Protein AF-A0A239LIW5-F1 (afdb_monomer_lite)

Structure (mmCIF, N/CA/C/O backbone):
data_AF-A0A239LIW5-F1
#
_entry.id   AF-A0A239LIW5-F1
#
loop_
_atom_site.group_PDB
_atom_site.id
_atom_site.type_symbol
_atom_site.label_atom_id
_atom_site.label_alt_id
_atom_site.label_comp_id
_atom_site.label_asym_id
_atom_site.label_entity_id
_atom_site.label_seq_id
_atom_site.pdbx_PDB_ins_code
_atom_site.Cartn_x
_atom_site.Cartn_y
_atom_site.Cartn_z
_atom_site.occupancy
_atom_site.B_iso_or_equiv
_atom_site.auth_seq_id
_atom_site.auth_comp_id
_atom_site.auth_asym_id
_atom_site.auth_atom_id
_atom_site.pdbx_PDB_model_num
ATOM 1 N N . MET A 1 1 ? 5.657 13.346 20.488 1.00 40.12 1 MET A N 1
ATOM 2 C CA . MET A 1 1 ? 5.012 12.055 20.146 1.00 40.12 1 MET A CA 1
ATOM 3 C C . MET A 1 1 ? 5.211 11.802 18.657 1.00 40.12 1 MET A C 1
ATOM 5 O O . MET A 1 1 ? 4.967 12.721 17.890 1.00 40.12 1 MET A O 1
ATOM 9 N N . LYS A 1 2 ? 5.702 10.628 18.234 1.00 43.22 2 LYS A N 1
ATOM 10 C CA . LYS A 1 2 ? 5.782 10.282 16.801 1.00 43.22 2 LYS A CA 1
ATOM 11 C C . LYS A 1 2 ? 4.407 9.784 16.344 1.00 43.22 2 LYS A C 1
ATOM 13 O O . LYS A 1 2 ? 3.912 8.817 16.917 1.00 43.22 2 LYS A O 1
ATOM 18 N N . GLN A 1 3 ? 3.794 10.435 15.356 1.00 46.81 3 GLN A N 1
ATOM 19 C CA . GLN A 1 3 ? 2.580 9.921 14.715 1.00 46.81 3 GLN A CA 1
ATOM 20 C C . GLN A 1 3 ? 2.924 8.664 13.909 1.00 46.81 3 GLN A C 1
ATOM 22 O O . GLN A 1 3 ? 3.917 8.628 13.182 1.00 46.81 3 GLN A O 1
ATOM 27 N N . LYS A 1 4 ? 2.127 7.607 14.085 1.00 58.25 4 LYS A N 1
ATOM 28 C CA . LYS A 1 4 ? 2.255 6.362 13.326 1.00 58.25 4 LYS A CA 1
ATOM 29 C C . LYS A 1 4 ? 1.307 6.433 12.133 1.00 58.25 4 LYS A C 1
ATOM 31 O O . LYS A 1 4 ? 0.096 6.427 12.327 1.00 58.25 4 LYS A O 1
ATOM 36 N N . HIS A 1 5 ? 1.862 6.461 10.928 1.00 66.12 5 HIS A N 1
ATOM 37 C CA . HIS A 1 5 ? 1.093 6.349 9.690 1.00 66.12 5 HIS A CA 1
ATOM 38 C C . HIS A 1 5 ? 0.962 4.873 9.305 1.00 66.12 5 HIS A C 1
ATOM 40 O O . HIS A 1 5 ? 1.921 4.106 9.414 1.00 66.12 5 HIS A O 1
ATOM 46 N N . ARG A 1 6 ? -0.253 4.458 8.941 1.00 75.56 6 ARG A N 1
ATOM 47 C CA . ARG A 1 6 ? -0.531 3.128 8.391 1.00 75.56 6 ARG A CA 1
ATOM 48 C C . ARG A 1 6 ? -0.415 3.247 6.880 1.00 75.56 6 ARG A C 1
ATOM 50 O O . ARG A 1 6 ? -1.118 4.062 6.297 1.00 75.56 6 ARG A O 1
ATOM 57 N N . ASN A 1 7 ? 0.455 2.441 6.287 1.00 79.31 7 ASN A N 1
ATOM 58 C CA . ASN A 1 7 ? 0.703 2.448 4.852 1.00 79.31 7 ASN A CA 1
ATOM 59 C C . ASN A 1 7 ? 0.285 1.097 4.271 1.00 79.31 7 ASN A C 1
ATOM 61 O O . ASN A 1 7 ? 0.353 0.081 4.961 1.00 79.31 7 ASN A O 1
ATOM 65 N N . LEU A 1 8 ? -0.143 1.111 3.013 1.00 83.38 8 LEU A N 1
ATOM 66 C CA . LEU A 1 8 ? -0.422 -0.069 2.205 1.00 83.38 8 LEU A CA 1
ATOM 67 C C . LEU A 1 8 ? 0.371 0.075 0.909 1.00 83.38 8 LEU A C 1
ATOM 69 O O . LEU A 1 8 ? 0.325 1.128 0.273 1.00 83.38 8 LEU A O 1
ATOM 73 N N . HIS A 1 9 ? 1.075 -0.979 0.516 1.00 85.06 9 HIS A N 1
ATOM 74 C CA . HIS A 1 9 ? 1.795 -1.039 -0.747 1.00 85.06 9 HIS A CA 1
ATOM 75 C C . HIS A 1 9 ? 1.133 -2.068 -1.660 1.00 85.06 9 HIS A C 1
ATOM 77 O O . HIS A 1 9 ? 0.932 -3.216 -1.270 1.00 85.06 9 HIS A O 1
ATOM 83 N N . ILE A 1 10 ? 0.796 -1.648 -2.877 1.00 86.44 10 ILE A N 1
ATOM 84 C CA . ILE A 1 10 ? 0.210 -2.507 -3.906 1.00 86.44 10 ILE A CA 1
ATOM 85 C C . ILE A 1 10 ? 1.205 -2.571 -5.059 1.00 86.44 10 ILE A C 1
ATOM 87 O O . ILE A 1 10 ? 1.600 -1.538 -5.598 1.00 86.44 10 ILE A O 1
ATOM 91 N N . ILE A 1 11 ? 1.606 -3.786 -5.425 1.00 87.62 11 ILE A N 1
ATOM 92 C CA . ILE A 1 11 ? 2.356 -4.061 -6.648 1.00 87.62 11 ILE A CA 1
ATOM 93 C C . ILE A 1 11 ? 1.375 -4.730 -7.599 1.00 87.62 11 ILE A C 1
ATOM 95 O O . ILE A 1 11 ? 0.834 -5.791 -7.289 1.00 87.62 11 ILE A O 1
ATOM 99 N N . ALA A 1 12 ? 1.133 -4.088 -8.733 1.00 87.31 12 ALA A N 1
ATOM 100 C CA . ALA A 1 12 ? 0.228 -4.567 -9.764 1.00 87.31 12 ALA A CA 1
ATOM 101 C C . ALA A 1 12 ? 0.927 -4.520 -11.123 1.00 87.31 12 ALA A C 1
ATOM 103 O O . ALA A 1 12 ? 1.867 -3.746 -11.319 1.00 87.31 12 ALA A O 1
ATOM 104 N N . THR A 1 13 ? 0.473 -5.356 -12.054 1.00 87.69 13 THR A N 1
ATOM 105 C CA . THR A 1 13 ? 0.886 -5.265 -13.456 1.00 87.69 13 THR A CA 1
ATOM 106 C C . THR A 1 13 ? 0.387 -3.950 -14.046 1.00 87.69 13 THR A C 1
ATOM 108 O O . THR A 1 13 ? -0.704 -3.489 -13.713 1.00 87.69 13 THR A O 1
ATOM 111 N N . ASP A 1 14 ? 1.158 -3.350 -14.950 1.00 87.12 14 ASP A N 1
ATOM 112 C CA . ASP A 1 14 ? 0.813 -2.094 -15.630 1.00 87.12 14 ASP A CA 1
ATOM 113 C C . ASP A 1 14 ? -0.218 -2.288 -16.755 1.00 87.12 14 ASP A C 1
ATOM 115 O O . ASP A 1 14 ? -0.340 -1.452 -17.644 1.00 87.12 14 ASP A O 1
ATOM 119 N N . GLY A 1 15 ? -0.957 -3.395 -16.731 1.00 89.12 15 GLY A N 1
ATOM 120 C CA . GLY A 1 15 ? -1.788 -3.852 -17.828 1.00 89.12 15 GLY A CA 1
ATOM 121 C C . GLY A 1 15 ? -2.437 -5.206 -17.561 1.00 89.12 15 GLY A C 1
ATOM 122 O O . GLY A 1 15 ? -2.311 -5.781 -16.472 1.00 89.12 15 GLY A O 1
ATOM 123 N N . CYS A 1 16 ? -3.133 -5.717 -18.570 1.00 90.06 16 CYS A N 1
ATOM 124 C CA . CYS A 1 16 ? -3.810 -7.009 -18.535 1.00 90.06 16 CYS A CA 1
ATOM 125 C C . CYS A 1 16 ? -3.677 -7.753 -19.871 1.00 90.06 16 CYS A C 1
ATOM 127 O O . CYS A 1 16 ? -3.292 -7.181 -20.889 1.00 90.06 16 CYS A O 1
ATOM 129 N N . PHE A 1 17 ? -3.983 -9.050 -19.856 1.00 91.81 17 PHE A N 1
ATOM 130 C CA . PHE A 1 17 ? -4.002 -9.874 -21.060 1.00 91.81 17 PHE A CA 1
ATOM 131 C C . PHE A 1 17 ? -5.409 -9.937 -21.650 1.00 91.81 17 PHE A C 1
ATOM 133 O O . PHE A 1 17 ? -6.388 -10.148 -20.933 1.00 91.81 17 PHE A O 1
ATOM 140 N N . TYR A 1 18 ? -5.498 -9.820 -22.969 1.00 90.19 18 TYR A N 1
ATOM 141 C CA . TYR A 1 18 ? -6.690 -10.176 -23.724 1.00 90.19 18 TYR A CA 1
ATOM 142 C C . TYR A 1 18 ? -6.880 -11.695 -23.797 1.00 90.19 18 TYR A C 1
ATOM 144 O O . TYR A 1 18 ? -5.955 -12.479 -23.581 1.00 90.19 18 TYR A O 1
ATOM 152 N N . ASN A 1 19 ? -8.078 -12.128 -24.203 1.00 92.69 19 ASN A N 1
ATOM 153 C CA . ASN A 1 19 ? -8.387 -13.550 -24.414 1.00 92.69 19 ASN A CA 1
ATOM 154 C C . ASN A 1 19 ? -7.482 -14.215 -25.471 1.00 92.69 19 ASN A C 1
ATOM 156 O O . ASN A 1 19 ? -7.303 -15.428 -25.450 1.00 92.69 19 ASN A O 1
ATOM 160 N N . ASN A 1 20 ? -6.898 -13.433 -26.385 1.00 94.50 20 ASN A N 1
ATOM 161 C CA . ASN A 1 20 ? -5.924 -13.892 -27.380 1.00 94.50 20 ASN A CA 1
ATOM 162 C C . ASN A 1 20 ? -4.474 -13.939 -26.840 1.00 94.50 20 ASN A C 1
ATOM 164 O O . ASN A 1 20 ? -3.555 -14.147 -27.624 1.00 94.50 20 ASN A O 1
ATOM 168 N N . SER A 1 21 ? -4.262 -13.760 -25.527 1.00 91.38 21 SER A N 1
ATOM 169 C CA . SER A 1 21 ? -2.950 -13.716 -24.852 1.00 91.38 21 SER A CA 1
ATOM 170 C C . SER A 1 21 ? -2.052 -12.525 -25.211 1.00 91.38 21 SER A C 1
ATOM 172 O O . SER A 1 21 ? -0.879 -12.502 -24.840 1.00 91.38 21 SER A O 1
ATOM 174 N N . GLU A 1 22 ? -2.588 -11.508 -25.881 1.00 93.31 22 GLU A N 1
ATOM 175 C CA . GLU A 1 22 ? -1.885 -10.248 -26.104 1.00 93.31 22 GLU A CA 1
ATOM 176 C C . GLU A 1 22 ? -1.926 -9.376 -24.842 1.00 93.31 22 GLU A C 1
ATOM 178 O O . GLU A 1 22 ? -2.977 -9.233 -24.214 1.00 93.31 22 GLU A O 1
ATOM 183 N N . PHE A 1 23 ? -0.783 -8.801 -24.458 1.00 89.19 23 PHE A N 1
ATOM 184 C CA . PHE A 1 23 ? -0.690 -7.910 -23.302 1.00 89.19 23 PHE A CA 1
ATOM 185 C C . PHE A 1 23 ? -0.988 -6.464 -23.703 1.00 89.19 23 PHE A C 1
ATOM 187 O O . PHE A 1 23 ? -0.338 -5.915 -24.593 1.00 89.19 23 PHE A O 1
ATOM 194 N N . MET A 1 24 ? -1.929 -5.832 -23.005 1.00 90.81 24 MET A N 1
ATOM 195 C CA . MET A 1 24 ? -2.261 -4.421 -23.154 1.00 90.81 24 MET A CA 1
ATOM 196 C C . MET A 1 24 ? -1.796 -3.639 -21.933 1.00 90.81 24 MET A C 1
ATOM 198 O O . MET A 1 24 ? -2.213 -3.926 -20.811 1.00 90.81 24 MET A O 1
ATOM 202 N N . VAL A 1 25 ? -1.000 -2.599 -22.178 1.00 88.56 25 VAL A N 1
ATOM 203 C CA . VAL A 1 25 ? -0.628 -1.611 -21.161 1.00 88.56 25 VAL A CA 1
ATOM 204 C C . VAL A 1 25 ? -1.852 -0.754 -20.834 1.00 88.56 25 VAL A C 1
ATOM 206 O O . VAL A 1 25 ? -2.520 -0.233 -21.728 1.00 88.56 25 VAL A O 1
ATOM 209 N N . GLY A 1 26 ? -2.164 -0.643 -19.547 1.00 86.00 26 GLY A N 1
ATOM 210 C CA . GLY A 1 26 ? -3.244 0.176 -19.021 1.00 86.00 26 GLY A CA 1
ATOM 211 C C . GLY A 1 26 ? -2.905 1.667 -19.007 1.00 86.00 26 GLY A C 1
ATOM 212 O O . GLY A 1 26 ? -1.796 2.097 -19.320 1.00 86.00 26 GLY A O 1
ATOM 213 N N . ILE A 1 27 ? -3.889 2.473 -18.620 1.00 85.75 27 ILE A N 1
ATOM 214 C CA . ILE A 1 27 ? -3.693 3.910 -18.409 1.00 85.75 27 ILE A CA 1
ATOM 215 C C . ILE A 1 27 ? -2.899 4.108 -17.114 1.00 85.75 27 ILE A C 1
ATOM 217 O O . ILE A 1 27 ? -3.209 3.482 -16.098 1.00 85.75 27 ILE A O 1
ATOM 221 N N . GLU A 1 28 ? -1.897 4.991 -17.143 1.00 86.50 28 GLU A N 1
ATOM 222 C CA . GLU A 1 28 ? -1.135 5.344 -15.942 1.00 86.50 28 GLU A CA 1
ATOM 223 C C . GLU A 1 28 ? -2.080 5.959 -14.891 1.00 86.50 28 GLU A C 1
ATOM 225 O O . GLU A 1 28 ? -2.788 6.928 -15.188 1.00 86.50 28 GLU A O 1
ATOM 230 N N . PRO A 1 29 ? -2.143 5.397 -13.670 1.00 88.00 29 PRO A N 1
ATOM 231 C CA . PRO A 1 29 ? -3.070 5.873 -12.660 1.00 88.00 29 PRO A CA 1
ATOM 232 C C . PRO A 1 29 ? -2.643 7.239 -12.127 1.00 88.00 29 PRO A C 1
ATOM 234 O O . PRO A 1 29 ? -1.476 7.482 -11.820 1.00 88.00 29 PRO A O 1
ATOM 237 N N . ASN A 1 30 ? -3.621 8.115 -11.925 1.00 90.44 30 ASN A N 1
ATOM 238 C CA . ASN A 1 30 ? -3.419 9.387 -11.252 1.00 90.44 30 ASN A CA 1
ATOM 239 C C . ASN A 1 30 ? -3.862 9.273 -9.790 1.00 90.44 30 ASN A C 1
ATOM 241 O O . ASN A 1 30 ? -5.027 9.016 -9.489 1.00 90.44 30 ASN A O 1
ATOM 245 N N . ALA A 1 31 ? -2.929 9.512 -8.869 1.00 91.94 31 ALA A N 1
ATOM 246 C CA . ALA A 1 31 ? -3.168 9.408 -7.433 1.00 91.94 31 ALA A CA 1
ATOM 247 C C . ALA A 1 31 ? -4.354 10.257 -6.941 1.00 91.94 31 ALA A C 1
ATOM 249 O O . ALA A 1 31 ? -5.088 9.824 -6.053 1.00 91.94 31 ALA A O 1
ATOM 250 N N . LYS A 1 32 ? -4.573 11.437 -7.537 1.00 90.00 32 LYS A N 1
ATOM 251 C CA . LYS A 1 32 ? -5.678 12.331 -7.152 1.00 90.00 32 LYS A CA 1
ATOM 252 C C . LYS A 1 32 ? -7.047 11.716 -7.427 1.00 90.00 32 LYS A C 1
ATOM 254 O O . LYS A 1 32 ? -7.970 11.931 -6.647 1.00 90.00 32 LYS A O 1
ATOM 259 N N . ASP A 1 33 ? -7.152 10.924 -8.488 1.00 91.62 33 ASP A N 1
ATOM 260 C CA . ASP A 1 33 ? -8.405 10.285 -8.896 1.00 91.62 33 ASP A CA 1
ATOM 261 C C . ASP A 1 33 ? -8.714 9.053 -8.024 1.00 91.62 33 ASP A C 1
ATOM 263 O O . ASP A 1 33 ? -9.859 8.613 -7.923 1.00 91.62 33 ASP A O 1
ATOM 267 N N . LEU A 1 34 ? -7.695 8.511 -7.346 1.00 92.50 34 LEU A N 1
ATOM 268 C CA . LEU A 1 34 ? -7.802 7.327 -6.495 1.00 92.50 34 LEU A CA 1
ATOM 269 C C . LEU A 1 34 ? -7.996 7.652 -5.011 1.00 92.50 34 LEU A C 1
ATOM 271 O O . LEU A 1 34 ? -8.610 6.857 -4.304 1.00 92.50 34 LEU A O 1
ATOM 275 N N . GLU A 1 35 ? -7.488 8.787 -4.521 1.00 93.69 35 GLU A N 1
ATOM 276 C CA . GLU A 1 35 ? -7.460 9.092 -3.083 1.00 93.69 35 GLU A CA 1
ATOM 277 C C . GLU A 1 35 ? -8.856 9.113 -2.449 1.00 93.69 35 GLU A C 1
ATOM 279 O O . GLU A 1 35 ? -9.068 8.484 -1.410 1.00 93.69 35 GLU A O 1
ATOM 284 N N . ALA A 1 36 ? -9.823 9.775 -3.090 1.00 92.12 36 ALA A N 1
ATOM 285 C CA . ALA A 1 36 ? -11.190 9.862 -2.579 1.00 92.12 36 ALA A CA 1
ATOM 286 C C . ALA A 1 36 ? -11.875 8.486 -2.537 1.00 92.12 36 ALA A C 1
ATOM 288 O O . ALA A 1 36 ? -12.490 8.126 -1.531 1.00 92.12 36 ALA A O 1
ATOM 289 N N . SER A 1 37 ? -11.720 7.699 -3.605 1.00 93.00 37 SER A N 1
ATOM 290 C CA . SER A 1 37 ? -12.253 6.336 -3.698 1.00 93.00 37 SER A CA 1
ATOM 291 C C . SER A 1 37 ? -11.627 5.430 -2.640 1.00 93.00 37 SER A C 1
ATOM 293 O O . SER A 1 37 ? -12.338 4.733 -1.923 1.00 93.00 37 SER A O 1
ATOM 295 N N . PHE A 1 38 ? -10.304 5.498 -2.470 1.00 92.88 38 PHE A N 1
ATOM 296 C CA . PHE A 1 38 ? -9.591 4.742 -1.444 1.00 92.88 38 PHE A CA 1
ATOM 297 C C . PHE A 1 38 ? -10.062 5.105 -0.031 1.00 92.88 38 PHE A C 1
ATOM 299 O O . PHE A 1 38 ? -10.385 4.215 0.756 1.00 92.88 38 PHE A O 1
ATOM 306 N N . ALA A 1 39 ? -10.150 6.400 0.287 1.00 93.31 39 ALA A N 1
ATOM 307 C CA . ALA A 1 39 ? -10.635 6.867 1.582 1.00 93.31 39 ALA A CA 1
ATOM 308 C C . ALA A 1 39 ? -12.052 6.348 1.871 1.00 93.31 39 ALA A C 1
ATOM 310 O O . ALA A 1 39 ? -12.314 5.817 2.953 1.00 93.31 39 ALA A O 1
ATOM 311 N N . MET A 1 40 ? -12.952 6.450 0.890 1.00 93.62 40 MET A N 1
ATOM 312 C CA . MET A 1 40 ? -14.334 6.003 1.036 1.00 93.62 40 MET A CA 1
ATOM 313 C C . MET A 1 40 ? -14.435 4.485 1.217 1.00 93.62 40 MET A C 1
ATOM 315 O O . MET A 1 40 ? -15.173 4.035 2.091 1.00 93.62 40 MET A O 1
ATOM 319 N N . GLU A 1 41 ? -13.663 3.692 0.470 1.00 94.69 41 GLU A N 1
ATOM 320 C CA . GLU A 1 41 ? -13.631 2.232 0.627 1.00 94.69 41 GLU A CA 1
ATOM 321 C C . GLU A 1 41 ? -13.130 1.807 2.013 1.00 94.69 41 GLU A C 1
ATOM 323 O O . GLU A 1 41 ? -13.718 0.925 2.645 1.00 94.69 41 GLU A O 1
ATOM 328 N N . VAL A 1 42 ? -12.102 2.477 2.547 1.00 93.31 42 VAL A N 1
ATOM 329 C CA . VAL A 1 42 ? -11.620 2.213 3.911 1.00 93.31 42 VAL A CA 1
ATOM 330 C C . VAL A 1 42 ? -12.685 2.570 4.951 1.00 93.31 42 VAL A C 1
ATOM 332 O O . VAL A 1 42 ? -12.927 1.788 5.871 1.00 93.31 42 VAL A O 1
ATOM 335 N N . ILE A 1 43 ? -13.350 3.719 4.816 1.00 94.75 43 ILE A N 1
ATOM 336 C CA . ILE A 1 43 ? -14.406 4.148 5.745 1.00 94.75 43 ILE A CA 1
ATOM 337 C C . ILE A 1 43 ? -15.614 3.198 5.675 1.00 94.75 43 ILE A C 1
ATOM 339 O O . ILE A 1 43 ? -16.115 2.764 6.713 1.00 94.75 43 ILE A O 1
ATOM 343 N N . ASN A 1 44 ? -16.041 2.810 4.470 1.00 95.38 44 ASN A N 1
ATOM 344 C CA . ASN A 1 44 ? -17.116 1.841 4.249 1.00 95.38 44 ASN A CA 1
ATOM 345 C C . ASN A 1 44 ? -16.785 0.477 4.862 1.00 95.38 44 ASN A C 1
ATOM 347 O O . ASN A 1 44 ? -17.640 -0.148 5.487 1.00 95.38 44 ASN A O 1
ATOM 351 N N . MET A 1 45 ? -15.541 0.016 4.712 1.00 96.06 45 MET A N 1
ATOM 352 C CA . MET A 1 45 ? -15.071 -1.204 5.359 1.00 96.06 45 MET A CA 1
ATOM 353 C C . MET A 1 45 ? -15.156 -1.084 6.886 1.00 96.06 45 MET A C 1
ATOM 355 O O . MET A 1 45 ? -15.673 -1.992 7.527 1.00 96.06 45 MET A O 1
ATOM 359 N N . LEU A 1 46 ? -14.700 0.020 7.486 1.00 95.25 46 LEU A N 1
ATOM 360 C CA . LEU A 1 46 ? -14.767 0.205 8.942 1.00 95.25 46 LEU A CA 1
ATOM 361 C C . LEU A 1 46 ? -16.207 0.198 9.473 1.00 95.25 46 LEU A C 1
ATOM 363 O O . LEU A 1 46 ? -16.452 -0.344 10.551 1.00 95.25 46 LEU A O 1
ATOM 367 N N . GLU A 1 47 ? -17.148 0.787 8.734 1.00 96.31 47 GLU A N 1
ATOM 368 C CA . GLU A 1 47 ? -18.577 0.753 9.066 1.00 96.31 47 GLU A CA 1
ATOM 369 C C . GLU A 1 47 ? -19.132 -0.675 8.970 1.00 96.31 47 GLU A C 1
ATOM 371 O O . GLU A 1 47 ? -19.765 -1.153 9.911 1.00 96.31 47 GLU A O 1
ATOM 376 N N . ARG A 1 48 ? -18.827 -1.390 7.878 1.00 97.19 48 ARG A N 1
ATOM 377 C CA . ARG A 1 48 ? -19.235 -2.790 7.671 1.00 97.19 48 ARG A CA 1
ATOM 378 C C . ARG A 1 48 ? -18.709 -3.725 8.764 1.00 97.19 48 ARG A C 1
ATOM 380 O O . ARG A 1 48 ? -19.428 -4.618 9.194 1.00 97.19 48 ARG A O 1
ATOM 387 N N . GLU A 1 49 ? -17.490 -3.491 9.243 1.00 97.06 49 GLU A N 1
ATOM 388 C CA . GLU A 1 49 ? -16.860 -4.236 10.345 1.00 97.06 49 GLU A CA 1
ATOM 389 C C . GLU A 1 49 ? -17.323 -3.772 11.745 1.00 97.06 49 GLU A C 1
ATOM 391 O O . GLU A 1 49 ? -16.765 -4.188 12.767 1.00 97.06 49 GLU A O 1
ATOM 396 N N . GLY A 1 50 ? -18.301 -2.859 11.819 1.00 96.62 50 GLY A N 1
ATOM 397 C CA . GLY A 1 50 ? -18.859 -2.341 13.071 1.00 96.62 50 GLY A CA 1
ATOM 398 C C . GLY A 1 50 ? -17.868 -1.534 13.915 1.00 96.62 50 GLY A C 1
ATOM 399 O O . GLY A 1 50 ? -18.060 -1.388 15.121 1.00 96.62 50 GLY A O 1
ATOM 400 N N . LYS A 1 51 ? -16.777 -1.034 13.318 1.00 97.12 51 LYS A N 1
ATOM 401 C CA . LYS A 1 51 ? -15.763 -0.219 14.014 1.00 97.12 51 LYS A CA 1
ATOM 402 C C . LYS A 1 51 ? -16.173 1.244 14.136 1.00 97.12 51 LYS A C 1
ATOM 404 O O . LYS A 1 51 ? -15.701 1.929 15.040 1.00 97.12 51 LYS A O 1
ATOM 409 N N . ILE A 1 52 ? -17.040 1.707 13.239 1.00 96.62 52 ILE A N 1
ATOM 410 C CA . ILE A 1 52 ? -17.657 3.036 13.248 1.00 96.62 52 ILE A CA 1
ATOM 411 C C . ILE A 1 52 ? -19.147 2.915 12.900 1.00 96.62 52 ILE A C 1
ATOM 413 O O . ILE A 1 52 ? -19.589 1.879 12.413 1.00 96.62 52 ILE A O 1
ATOM 417 N N . ASN A 1 53 ? -19.917 3.978 13.132 1.00 95.88 53 ASN A N 1
ATOM 418 C CA . ASN A 1 53 ? -21.321 4.077 12.725 1.00 95.88 53 ASN A CA 1
ATOM 419 C C . ASN A 1 53 ? -21.511 5.155 11.642 1.00 95.88 53 ASN A C 1
ATOM 421 O O . ASN A 1 53 ? -20.601 5.946 11.375 1.00 95.88 53 ASN A O 1
ATOM 425 N N . GLY A 1 54 ? -22.715 5.232 11.069 1.00 95.00 54 GLY A N 1
ATOM 426 C CA . GLY A 1 54 ? -23.031 6.183 9.999 1.00 95.00 54 GLY A CA 1
ATOM 427 C C . GLY A 1 54 ? -22.820 7.656 10.371 1.00 95.00 54 GLY A C 1
ATOM 428 O O . GLY A 1 54 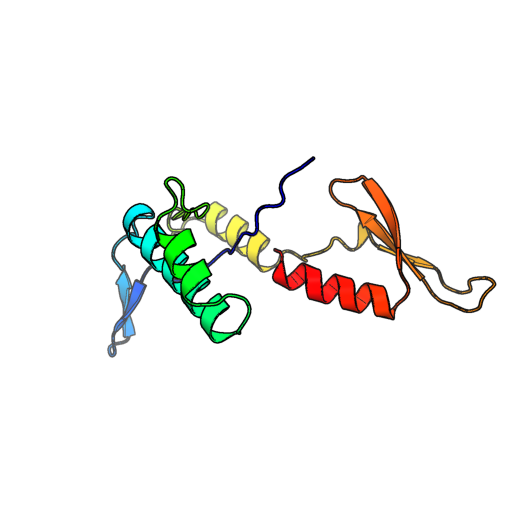? -22.414 8.453 9.527 1.00 95.00 54 GLY A O 1
ATOM 429 N N . ALA A 1 55 ? -23.011 8.034 11.640 1.00 95.19 55 ALA A N 1
ATOM 430 C CA . ALA A 1 55 ? -22.744 9.400 12.093 1.00 95.19 55 ALA A CA 1
ATOM 431 C C . ALA A 1 55 ? -21.240 9.728 12.061 1.00 95.19 55 ALA A C 1
ATOM 433 O O . ALA A 1 55 ? -20.850 10.800 11.599 1.00 95.19 55 ALA A O 1
ATOM 434 N N . ILE A 1 56 ? -20.391 8.790 12.497 1.00 94.56 56 ILE A N 1
ATOM 435 C CA . ILE A 1 56 ? -18.929 8.925 12.430 1.00 94.56 56 ILE A CA 1
ATOM 436 C C . ILE A 1 56 ? -18.470 8.982 10.970 1.00 94.56 56 ILE A C 1
ATOM 438 O O . ILE A 1 56 ? -17.694 9.867 10.620 1.00 94.56 56 ILE A O 1
ATOM 442 N N . LYS A 1 57 ? -18.990 8.106 10.105 1.00 94.56 57 LYS A N 1
ATOM 443 C CA . LYS A 1 57 ? -18.704 8.125 8.663 1.00 94.56 57 LYS A CA 1
ATOM 444 C C . LYS A 1 57 ? -19.033 9.474 8.023 1.00 94.56 57 LYS A C 1
ATOM 446 O O . LYS A 1 57 ? -18.180 10.047 7.350 1.00 94.56 57 LYS A O 1
ATOM 451 N N . ASN A 1 58 ? -20.233 10.003 8.269 1.00 92.94 58 ASN A N 1
ATOM 452 C CA . ASN A 1 58 ? -20.648 11.300 7.732 1.00 92.94 58 ASN A CA 1
ATOM 453 C C . ASN A 1 58 ? -19.752 12.440 8.228 1.00 92.94 58 ASN A C 1
ATOM 455 O O . ASN A 1 58 ? -19.441 13.349 7.467 1.00 92.94 58 ASN A O 1
ATOM 459 N N . ASN A 1 59 ? -19.305 12.392 9.484 1.00 93.06 59 ASN A N 1
ATOM 460 C CA . ASN A 1 59 ? -18.346 13.364 10.002 1.00 93.06 59 ASN A CA 1
ATOM 461 C C . ASN A 1 59 ? -16.995 13.263 9.268 1.00 93.06 59 ASN A C 1
ATOM 463 O O . ASN A 1 59 ? -16.501 14.261 8.752 1.00 93.06 59 ASN A O 1
ATOM 467 N N . MET A 1 60 ? -16.441 12.052 9.143 1.00 91.38 60 MET A N 1
ATOM 468 C CA . MET A 1 60 ? -15.161 11.810 8.462 1.00 91.38 60 MET A CA 1
ATOM 469 C C . MET A 1 60 ? -15.172 12.247 6.992 1.00 91.38 60 MET A C 1
ATOM 471 O O . MET A 1 60 ? -14.189 12.803 6.510 1.00 91.38 60 MET A O 1
ATOM 475 N N . ALA A 1 61 ? -16.290 12.045 6.289 1.00 87.38 61 ALA A N 1
ATOM 476 C CA . ALA A 1 61 ? -16.451 12.458 4.895 1.00 87.38 61 ALA A CA 1
ATOM 477 C C . ALA A 1 61 ? -16.408 13.987 4.692 1.00 87.38 61 ALA A C 1
ATOM 479 O O . ALA A 1 61 ? -16.148 14.442 3.583 1.00 87.38 61 ALA A O 1
ATOM 480 N N . ASN A 1 62 ? -16.641 14.775 5.748 1.00 87.88 62 ASN A N 1
ATOM 481 C CA . ASN A 1 62 ? -16.650 16.240 5.705 1.00 87.88 62 ASN A CA 1
ATOM 482 C C . ASN A 1 62 ? -15.355 16.877 6.237 1.00 87.88 62 ASN A C 1
ATOM 484 O O . ASN A 1 62 ? -15.288 18.096 6.411 1.00 87.88 62 ASN A O 1
ATOM 488 N N . TRP A 1 63 ? -14.321 16.088 6.535 1.00 90.94 63 TRP A N 1
ATOM 489 C CA . TRP A 1 63 ? -13.048 16.639 6.989 1.00 90.94 63 TRP A CA 1
ATOM 490 C C . TRP A 1 63 ? -12.354 17.435 5.882 1.00 90.94 63 TRP A C 1
ATOM 492 O O . TRP A 1 63 ? -12.189 16.958 4.764 1.00 90.94 63 TRP A O 1
ATOM 502 N N . GLN A 1 64 ? -11.868 18.632 6.228 1.00 85.62 64 GLN A N 1
ATOM 503 C CA . GLN A 1 64 ? -11.083 19.478 5.320 1.00 85.62 64 GLN A CA 1
ATOM 504 C C . GLN A 1 64 ? -9.827 18.761 4.797 1.00 85.62 64 GLN A C 1
ATOM 506 O O . GLN A 1 64 ? -9.417 18.958 3.654 1.00 85.62 64 GLN A O 1
ATOM 511 N N . HIS A 1 65 ? -9.223 17.921 5.637 1.00 87.50 65 HIS A N 1
ATOM 512 C CA . HIS A 1 65 ? -8.139 17.023 5.266 1.00 87.50 65 HIS A CA 1
ATOM 513 C C . HIS A 1 65 ? -8.567 15.601 5.616 1.00 87.50 65 HIS A C 1
ATOM 515 O O . HIS A 1 65 ? -8.727 15.280 6.792 1.00 87.50 65 HIS A O 1
ATOM 521 N N . SER A 1 66 ? -8.742 14.756 4.597 1.00 87.12 66 SER A N 1
ATOM 522 C CA . SER A 1 66 ? -9.215 13.372 4.754 1.00 87.12 66 SER A CA 1
ATOM 523 C C . SER A 1 66 ? -8.302 12.535 5.663 1.00 87.12 66 SER A C 1
ATOM 525 O O . SER A 1 66 ? -8.750 11.579 6.292 1.00 87.12 66 SER A O 1
ATOM 527 N N . GLY A 1 67 ? -7.014 12.891 5.734 1.00 89.31 67 GLY A N 1
ATOM 528 C CA . GLY A 1 67 ? -5.976 12.102 6.398 1.00 89.31 67 GLY A CA 1
ATOM 529 C C . GLY A 1 67 ? -5.512 10.895 5.576 1.00 89.31 67 GLY A C 1
ATOM 53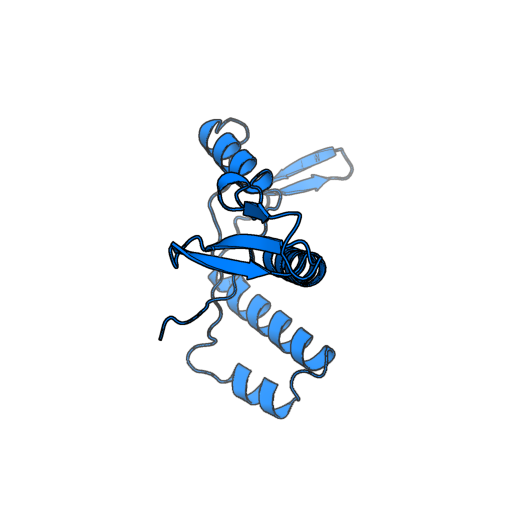0 O O . GLY A 1 67 ? -4.642 10.154 6.033 1.00 89.31 67 GLY A O 1
ATOM 531 N N . PHE A 1 68 ? -6.062 10.711 4.374 1.00 91.31 68 PHE A N 1
ATOM 532 C CA . PHE A 1 68 ? -5.652 9.698 3.411 1.00 91.31 68 PHE A CA 1
ATOM 533 C C . PHE A 1 68 ? -4.695 10.302 2.392 1.00 91.31 68 PHE A C 1
ATOM 535 O O . PHE A 1 68 ? -4.761 11.488 2.085 1.00 91.31 68 PHE A O 1
ATOM 542 N N . ASN A 1 69 ? -3.794 9.473 1.878 1.00 92.31 69 ASN A N 1
ATOM 543 C CA . ASN A 1 69 ? -2.936 9.839 0.768 1.00 92.31 69 ASN A CA 1
ATOM 544 C C . ASN A 1 69 ? -2.677 8.611 -0.099 1.00 92.31 69 ASN A C 1
ATOM 546 O O . ASN A 1 69 ? -2.412 7.526 0.424 1.00 92.31 69 ASN A O 1
ATOM 550 N N . VAL A 1 70 ? -2.748 8.795 -1.414 1.00 93.31 70 VAL A N 1
ATOM 551 C CA . VAL A 1 70 ? -2.357 7.784 -2.397 1.00 93.31 70 VAL A CA 1
ATOM 552 C C . VAL A 1 70 ? -1.130 8.286 -3.146 1.00 93.31 70 VAL A C 1
ATOM 554 O O . VAL A 1 70 ? -1.029 9.461 -3.493 1.00 93.31 70 VAL A 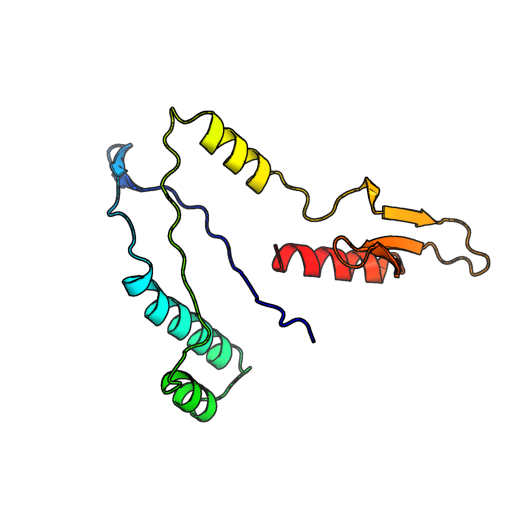O 1
ATOM 557 N N . TYR A 1 71 ? -0.193 7.379 -3.401 1.00 92.25 71 TYR A N 1
ATOM 558 C CA . TYR A 1 71 ? 0.962 7.628 -4.249 1.00 92.25 71 TYR A CA 1
ATOM 559 C C . TYR A 1 71 ? 1.005 6.576 -5.355 1.00 92.25 71 TYR A C 1
ATOM 561 O O . TYR A 1 71 ? 1.007 5.376 -5.075 1.00 92.25 71 TYR A O 1
ATOM 569 N N . CYS A 1 72 ? 1.061 7.035 -6.603 1.00 91.25 72 CYS A N 1
ATOM 570 C CA . CYS A 1 72 ? 1.273 6.187 -7.770 1.00 91.25 72 CYS A CA 1
ATOM 571 C C . CYS A 1 72 ? 2.756 6.250 -8.144 1.00 91.25 72 CYS A C 1
ATOM 573 O O . CYS A 1 72 ? 3.269 7.305 -8.520 1.00 91.25 72 CYS A O 1
ATOM 575 N N . GLY A 1 73 ? 3.455 5.127 -7.972 1.00 87.62 73 GLY A N 1
ATOM 576 C CA . GLY A 1 73 ? 4.852 4.989 -8.375 1.00 87.62 73 GLY A CA 1
ATOM 577 C C . GLY A 1 73 ? 5.000 4.853 -9.889 1.00 87.62 73 GLY A C 1
ATOM 578 O O . GLY A 1 73 ? 4.044 4.540 -10.590 1.00 87.62 73 GLY A O 1
ATOM 579 N N . GLN A 1 74 ? 6.218 5.064 -10.382 1.00 87.12 74 GLN A N 1
ATOM 580 C CA . GLN A 1 74 ? 6.553 4.838 -11.789 1.00 87.12 74 GLN A CA 1
ATOM 581 C C . GLN A 1 74 ? 6.575 3.341 -12.122 1.00 87.12 74 GLN A C 1
ATOM 583 O O . GLN A 1 74 ? 7.020 2.528 -11.306 1.00 87.12 74 GLN A O 1
ATOM 588 N N . SER A 1 75 ? 6.145 2.990 -13.335 1.00 88.56 75 SER A N 1
ATOM 589 C CA . SER A 1 75 ? 6.190 1.614 -13.838 1.00 88.56 75 SER A CA 1
ATOM 590 C C . SER A 1 75 ? 7.628 1.107 -13.973 1.00 88.56 75 SER A C 1
ATOM 592 O O . SER A 1 75 ? 8.482 1.763 -14.573 1.00 88.56 75 SER A O 1
ATOM 594 N N . VAL A 1 76 ? 7.883 -0.098 -13.455 1.00 90.06 76 VAL A N 1
ATOM 595 C CA . VAL A 1 76 ? 9.161 -0.803 -13.620 1.00 90.06 76 VAL A CA 1
ATOM 596 C C . VAL A 1 76 ? 9.128 -1.556 -14.944 1.00 90.06 76 VAL A C 1
ATOM 598 O O . VAL A 1 76 ? 8.339 -2.482 -15.122 1.00 90.06 76 VAL A O 1
ATOM 601 N N . LYS A 1 77 ? 9.976 -1.149 -15.891 1.00 89.88 77 LYS A N 1
ATOM 602 C CA . LYS A 1 77 ? 9.994 -1.732 -17.239 1.00 89.88 77 LYS A CA 1
ATOM 603 C C . LYS A 1 77 ? 10.713 -3.090 -17.245 1.00 89.88 77 LYS A C 1
ATOM 605 O O . LYS A 1 77 ? 11.664 -3.263 -16.487 1.00 89.88 77 LYS A O 1
ATOM 610 N N . PRO A 1 78 ? 10.372 -4.025 -18.152 1.00 86.00 78 PRO A N 1
ATOM 611 C CA . PRO A 1 78 ? 11.014 -5.347 -18.204 1.00 86.00 78 PRO A CA 1
ATOM 612 C C . PRO A 1 78 ? 12.533 -5.320 -18.435 1.00 86.00 78 PRO A C 1
ATOM 614 O O . PRO A 1 78 ? 13.238 -6.261 -18.086 1.00 86.00 78 PRO A O 1
ATOM 617 N N . TRP A 1 79 ? 13.045 -4.249 -19.042 1.00 91.81 79 TRP A N 1
ATOM 618 C CA . TRP A 1 79 ? 14.476 -4.046 -19.283 1.00 91.81 79 TRP A CA 1
ATOM 619 C C . TRP A 1 79 ? 15.171 -3.199 -18.207 1.00 91.81 79 TRP A C 1
ATOM 621 O O . TRP A 1 79 ? 16.391 -3.041 -18.258 1.00 91.81 79 TRP A O 1
ATOM 631 N N . ASP A 1 80 ? 14.429 -2.661 -17.237 1.00 93.94 80 ASP A N 1
ATOM 632 C CA . ASP A 1 80 ? 14.977 -1.909 -16.109 1.00 93.94 80 ASP A CA 1
ATOM 633 C C . ASP A 1 80 ? 15.486 -2.876 -15.031 1.00 93.94 80 ASP A C 1
ATOM 635 O O . ASP A 1 80 ? 14.787 -3.221 -14.078 1.00 93.94 80 ASP A O 1
ATOM 639 N N . LYS A 1 81 ? 16.723 -3.352 -15.206 1.00 95.38 81 LYS A N 1
ATOM 640 C CA . LYS A 1 81 ? 17.344 -4.312 -14.282 1.00 95.38 81 LYS A CA 1
ATOM 641 C C . LYS A 1 81 ? 17.434 -3.776 -12.852 1.00 95.38 81 LYS A C 1
ATOM 643 O O . LYS A 1 81 ? 17.191 -4.535 -11.920 1.00 95.38 81 LYS A O 1
ATOM 648 N N . GLU A 1 82 ? 17.753 -2.495 -12.680 1.00 94.25 82 GLU A N 1
ATOM 649 C CA . GLU A 1 82 ? 17.883 -1.873 -11.357 1.00 94.25 82 GLU A CA 1
ATOM 650 C C . GLU A 1 82 ? 16.518 -1.736 -10.669 1.00 94.25 82 GLU A C 1
ATOM 652 O O . GLU A 1 82 ? 16.375 -2.045 -9.482 1.00 94.25 82 GLU A O 1
ATOM 657 N N . GLY A 1 83 ? 15.488 -1.325 -11.414 1.00 91.00 83 GLY A N 1
ATOM 658 C CA . GLY A 1 83 ? 14.112 -1.276 -10.926 1.00 91.00 83 GLY A CA 1
ATOM 659 C C . GLY A 1 83 ? 13.577 -2.657 -10.543 1.00 91.00 83 GLY A C 1
ATOM 660 O O . GLY A 1 83 ? 12.983 -2.810 -9.472 1.00 91.00 83 GLY A O 1
ATOM 661 N N . LEU A 1 84 ? 13.840 -3.674 -11.369 1.00 91.50 84 LEU A N 1
ATOM 662 C CA . LEU A 1 84 ? 13.474 -5.064 -11.087 1.00 91.50 84 LEU A CA 1
ATOM 663 C C . LEU A 1 84 ? 14.203 -5.611 -9.857 1.00 91.50 84 LEU A C 1
ATOM 665 O O . LEU A 1 84 ? 13.576 -6.269 -9.030 1.00 91.50 84 LEU A O 1
ATOM 669 N N . GLU A 1 85 ? 15.493 -5.314 -9.692 1.00 92.00 85 GLU A N 1
ATOM 670 C CA . GLU A 1 85 ? 16.246 -5.712 -8.502 1.00 92.00 85 GLU A CA 1
ATOM 671 C C . GLU A 1 85 ? 15.666 -5.065 -7.239 1.00 92.00 85 GLU A C 1
ATOM 673 O O . GLU A 1 85 ? 15.396 -5.759 -6.259 1.00 92.00 85 GLU A O 1
ATOM 678 N N . ARG A 1 86 ? 15.392 -3.754 -7.263 1.00 89.00 86 ARG A N 1
ATOM 679 C CA . ARG A 1 86 ? 14.740 -3.050 -6.145 1.00 89.00 86 ARG A CA 1
ATOM 680 C C . ARG A 1 86 ? 13.379 -3.652 -5.799 1.00 89.00 86 ARG A C 1
ATOM 682 O O . ARG A 1 86 ? 13.057 -3.791 -4.619 1.00 89.00 86 ARG A O 1
ATOM 689 N N . LEU A 1 87 ? 12.581 -3.998 -6.809 1.00 86.81 87 LEU A N 1
ATOM 690 C CA . LEU A 1 87 ? 11.278 -4.631 -6.622 1.00 86.81 87 LEU A CA 1
ATOM 691 C C . LEU A 1 87 ? 11.421 -6.036 -6.025 1.00 86.81 87 LEU A C 1
ATOM 693 O O . LEU A 1 87 ? 10.726 -6.365 -5.066 1.00 86.81 87 LEU A O 1
ATOM 697 N N . ALA A 1 88 ? 12.354 -6.842 -6.532 1.00 86.50 88 ALA A N 1
ATOM 698 C CA . ALA A 1 88 ? 12.644 -8.166 -5.996 1.00 86.50 88 ALA A CA 1
ATOM 699 C C . ALA A 1 88 ? 13.091 -8.076 -4.533 1.00 86.50 88 ALA A C 1
ATOM 701 O O . ALA A 1 88 ? 12.519 -8.753 -3.683 1.00 86.50 88 ALA A O 1
ATOM 702 N N . GLN A 1 89 ? 14.036 -7.183 -4.218 1.00 85.00 89 GLN A N 1
ATOM 703 C CA . GLN A 1 89 ? 14.479 -6.912 -2.850 1.00 85.00 89 GLN A CA 1
ATOM 704 C C . GLN A 1 89 ? 13.320 -6.491 -1.944 1.00 85.00 89 GLN A C 1
ATOM 706 O O . GLN A 1 89 ? 13.293 -6.889 -0.784 1.00 85.00 89 GLN A O 1
ATOM 711 N N . TYR A 1 90 ? 12.367 -5.703 -2.454 1.00 81.06 90 TYR A N 1
ATOM 712 C CA . TYR A 1 90 ? 11.164 -5.322 -1.717 1.00 81.06 90 TYR A CA 1
ATOM 713 C C . TYR A 1 90 ? 10.260 -6.531 -1.433 1.00 81.06 90 TYR A C 1
ATOM 715 O O . TYR A 1 90 ? 9.860 -6.720 -0.286 1.00 81.06 90 TYR A O 1
ATOM 723 N N . ILE A 1 91 ? 9.989 -7.370 -2.439 1.00 80.44 91 ILE A N 1
ATOM 724 C CA . ILE A 1 91 ? 9.122 -8.556 -2.322 1.00 80.44 91 ILE A CA 1
ATOM 725 C C . ILE A 1 91 ? 9.732 -9.607 -1.388 1.00 80.44 91 ILE A C 1
ATOM 727 O O . ILE A 1 91 ? 9.042 -10.142 -0.525 1.00 80.44 91 ILE A O 1
ATOM 731 N N . VAL A 1 92 ? 11.027 -9.901 -1.531 1.00 79.19 92 VAL A N 1
ATOM 732 C CA . VAL A 1 92 ? 11.709 -10.917 -0.710 1.00 79.19 92 VAL A CA 1
ATOM 733 C C . VAL A 1 92 ? 12.088 -10.408 0.676 1.00 79.19 92 VAL A C 1
ATOM 735 O O . VAL A 1 92 ? 12.657 -11.151 1.480 1.00 79.19 92 VAL A O 1
ATOM 738 N N . ARG A 1 93 ? 11.824 -9.131 0.970 1.00 72.81 93 ARG A N 1
ATOM 739 C CA . ARG A 1 93 ? 12.248 -8.516 2.219 1.00 72.81 93 ARG A CA 1
ATOM 740 C C . ARG A 1 93 ? 11.603 -9.238 3.392 1.00 72.81 93 ARG A C 1
ATOM 742 O O . ARG A 1 93 ? 10.412 -9.090 3.652 1.00 72.81 93 ARG A O 1
ATOM 749 N N . ALA A 1 94 ? 12.426 -9.931 4.175 1.00 66.75 94 ALA A N 1
ATOM 750 C CA . ALA A 1 94 ? 11.998 -10.420 5.473 1.00 66.75 94 ALA A CA 1
ATOM 751 C C . ALA A 1 94 ? 11.487 -9.219 6.299 1.00 66.75 94 ALA A C 1
ATOM 753 O O . ALA A 1 94 ? 12.208 -8.219 6.444 1.00 66.75 94 ALA A O 1
ATOM 754 N N . PRO A 1 95 ? 10.260 -9.272 6.852 1.00 66.62 95 PRO A N 1
ATOM 755 C CA . PRO A 1 95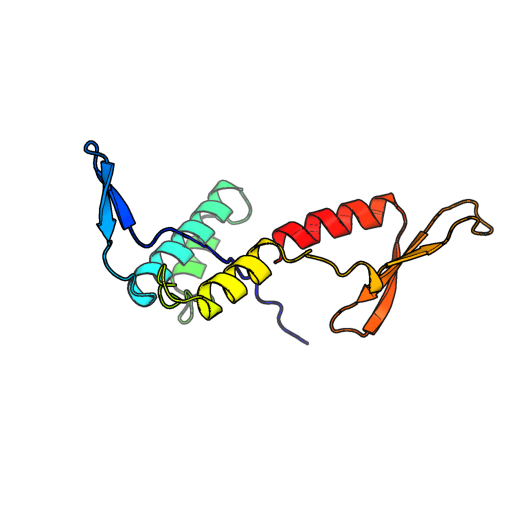 ? 9.688 -8.147 7.604 1.00 66.62 95 PRO A CA 1
ATOM 756 C C . PRO A 1 95 ? 10.506 -7.829 8.859 1.00 66.62 95 PRO A C 1
ATOM 758 O O . PRO A 1 95 ? 10.432 -6.729 9.408 1.00 66.62 95 PRO A O 1
ATOM 761 N N . ILE A 1 96 ? 11.317 -8.788 9.298 1.00 70.19 96 ILE A N 1
ATOM 762 C CA . ILE A 1 96 ? 12.193 -8.707 10.449 1.00 70.19 96 ILE A CA 1
ATOM 763 C C . ILE A 1 96 ? 13.578 -9.249 10.080 1.00 70.19 96 ILE A C 1
ATOM 765 O O . ILE A 1 96 ? 13.708 -10.268 9.410 1.00 70.19 96 ILE A O 1
ATOM 769 N N . SER A 1 97 ? 14.627 -8.552 10.514 1.00 74.50 97 SER A N 1
ATOM 770 C CA . SER A 1 97 ? 16.003 -9.036 10.357 1.00 74.50 97 SER A CA 1
ATOM 771 C C . SER A 1 97 ? 16.300 -10.069 11.444 1.00 74.50 97 SER A C 1
ATOM 773 O O . SER A 1 97 ? 16.096 -9.786 12.626 1.00 74.50 97 SER A O 1
ATOM 775 N N . GLN A 1 98 ? 16.798 -11.241 11.042 1.00 75.81 98 GLN A N 1
ATOM 776 C CA . GLN A 1 98 ? 17.204 -12.309 11.959 1.00 75.81 98 GLN A CA 1
ATOM 777 C C . GLN A 1 98 ? 18.330 -11.867 12.903 1.00 75.81 98 GLN A C 1
ATOM 779 O O . GLN A 1 98 ? 18.324 -12.242 14.069 1.00 75.81 98 GLN A O 1
ATOM 784 N N . GLU A 1 99 ? 19.236 -10.997 12.450 1.00 83.88 99 GLU A N 1
ATOM 785 C CA . GLU A 1 99 ? 20.342 -10.441 13.254 1.00 83.88 99 GLU A CA 1
ATOM 786 C C . GLU A 1 99 ? 19.862 -9.641 14.476 1.00 83.88 99 GLU A C 1
ATOM 788 O O . GLU A 1 99 ? 20.643 -9.280 15.354 1.00 83.88 99 GLU A O 1
ATOM 793 N N . ARG A 1 100 ? 18.567 -9.319 14.525 1.00 84.62 100 ARG A N 1
ATOM 794 C CA . ARG A 1 100 ? 17.933 -8.583 15.620 1.00 84.62 100 ARG A CA 1
ATOM 795 C C . ARG A 1 100 ? 17.178 -9.480 16.582 1.00 84.62 100 ARG A C 1
ATOM 797 O O . ARG A 1 100 ? 16.482 -8.951 17.441 1.00 84.62 100 ARG A O 1
ATOM 804 N N . ILE A 1 101 ? 17.280 -10.793 16.424 1.00 88.88 101 ILE A N 1
ATOM 805 C CA . ILE A 1 101 ? 16.607 -11.786 17.249 1.00 88.88 101 ILE A CA 1
ATOM 806 C C . ILE A 1 101 ? 17.676 -12.577 17.992 1.00 88.88 101 ILE A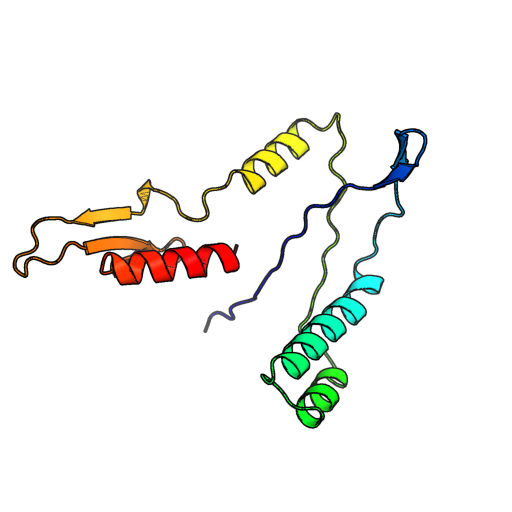 C 1
ATOM 808 O O . ILE A 1 101 ? 18.478 -13.276 17.377 1.00 88.88 101 ILE A O 1
ATOM 812 N N . THR A 1 102 ? 17.643 -12.522 19.318 1.00 90.50 102 THR A N 1
ATOM 813 C CA . THR A 1 102 ? 18.465 -13.386 20.165 1.00 90.50 102 THR A CA 1
ATOM 814 C C . THR A 1 102 ? 17.557 -14.349 20.906 1.00 90.50 102 THR A C 1
ATOM 816 O O . THR A 1 102 ? 16.697 -13.930 21.682 1.00 90.50 102 THR A O 1
ATOM 819 N N . TYR A 1 103 ? 17.745 -15.645 20.677 1.00 90.31 103 TYR A N 1
ATOM 820 C CA . TYR A 1 103 ? 17.057 -16.678 21.441 1.00 90.31 103 TYR A CA 1
ATOM 821 C C . TYR A 1 103 ? 17.812 -16.958 22.739 1.00 90.31 103 TYR A C 1
ATOM 823 O O . TYR A 1 103 ? 19.011 -17.233 22.721 1.00 90.31 103 TYR A O 1
ATOM 831 N N . VAL A 1 104 ? 17.102 -16.899 23.862 1.00 89.19 104 VAL A N 1
ATOM 832 C CA . VAL A 1 104 ? 17.630 -17.226 25.185 1.00 89.19 104 VAL A CA 1
ATOM 833 C C . VAL A 1 104 ? 16.885 -18.453 25.689 1.00 89.19 104 VAL A C 1
ATOM 835 O O . VAL A 1 104 ? 15.689 -18.394 25.984 1.00 89.19 104 VAL A O 1
ATOM 838 N N . SER A 1 105 ? 17.607 -19.569 25.754 1.00 83.25 105 SER A N 1
ATOM 839 C CA . SER A 1 105 ? 17.125 -20.814 26.353 1.00 83.25 105 SER A CA 1
ATOM 840 C C . SER A 1 105 ? 17.640 -20.967 27.779 1.00 83.25 105 SER A C 1
ATOM 842 O O . SER A 1 105 ? 18.612 -20.317 28.160 1.00 83.25 105 SER A O 1
ATOM 844 N N . ASN A 1 106 ? 16.998 -21.843 28.554 1.00 74.44 106 ASN A N 1
ATOM 845 C CA . ASN A 1 106 ? 17.430 -22.210 29.909 1.00 74.44 106 ASN A CA 1
ATOM 846 C C . ASN A 1 106 ? 17.443 -21.034 30.898 1.00 74.44 106 ASN A C 1
ATOM 848 O O . ASN A 1 106 ? 18.321 -20.923 31.754 1.00 74.44 106 ASN A O 1
ATOM 852 N N . SER A 1 107 ? 16.450 -20.153 30.787 1.00 72.50 107 SER A N 1
ATOM 853 C CA . SER A 1 107 ? 16.167 -19.147 31.810 1.00 72.50 107 SER A CA 1
ATOM 854 C C . SER A 1 107 ? 15.924 -19.815 33.170 1.00 72.50 107 SER A C 1
ATOM 856 O O . SER A 1 107 ? 15.372 -20.912 33.232 1.00 72.50 107 SER A O 1
ATOM 858 N N . MET A 1 108 ? 16.278 -19.138 34.267 1.00 74.44 108 MET A N 1
ATOM 859 C CA . MET A 1 108 ? 16.108 -19.652 35.639 1.00 74.44 108 MET A CA 1
ATOM 860 C C . MET A 1 108 ? 14.660 -20.037 35.987 1.00 74.44 108 MET A C 1
ATOM 862 O O . MET A 1 108 ? 14.438 -20.869 36.858 1.00 74.44 108 MET A O 1
ATOM 866 N N . ASP A 1 109 ? 13.681 -19.450 35.301 1.00 83.62 109 ASP A N 1
ATOM 867 C CA . ASP A 1 109 ? 12.254 -19.741 35.449 1.00 83.62 109 ASP A CA 1
ATOM 868 C C . ASP A 1 109 ? 11.725 -20.798 34.461 1.00 83.62 109 ASP A C 1
ATOM 870 O O . ASP A 1 109 ? 10.521 -21.026 34.387 1.00 83.62 109 ASP A O 1
ATOM 874 N N . GLY A 1 110 ? 12.601 -21.435 33.678 1.00 82.25 110 GLY A N 1
ATOM 875 C CA . GLY A 1 110 ? 12.239 -22.454 32.690 1.00 82.25 110 GLY A CA 1
ATOM 876 C C . GLY A 1 110 ? 11.557 -21.911 31.430 1.00 82.25 110 GLY A C 1
ATOM 877 O O . GLY A 1 110 ? 11.178 -22.691 30.558 1.00 82.25 110 GLY A O 1
ATOM 878 N N . ILE A 1 111 ? 11.406 -20.588 31.295 1.00 83.00 111 ILE A N 1
ATOM 879 C CA . ILE A 1 111 ? 10.714 -19.971 30.160 1.00 83.00 111 ILE A CA 1
ATOM 880 C C . ILE A 1 111 ? 11.734 -19.504 29.122 1.00 83.00 111 ILE A C 1
ATOM 882 O O . ILE A 1 111 ? 12.527 -18.590 29.360 1.00 83.00 111 ILE A O 1
ATOM 886 N N . ASN A 1 112 ? 11.685 -20.095 27.930 1.00 85.94 112 ASN A N 1
ATOM 887 C CA . ASN A 1 112 ? 12.483 -19.635 26.796 1.00 85.94 112 ASN A CA 1
ATOM 888 C C . ASN A 1 112 ? 11.985 -18.273 26.301 1.00 85.94 112 ASN A C 1
ATOM 890 O O . ASN A 1 112 ? 10.778 -18.032 26.193 1.00 85.94 112 ASN A O 1
ATOM 894 N N . ARG A 1 113 ? 12.925 -17.383 25.982 1.00 90.88 113 ARG A N 1
ATOM 895 C CA . ARG A 1 113 ? 12.638 -16.004 25.583 1.00 90.88 113 ARG A CA 1
ATOM 896 C C . ARG A 1 113 ? 13.303 -15.644 24.272 1.00 90.88 113 ARG A C 1
ATOM 898 O O . ARG A 1 113 ? 14.340 -16.186 23.895 1.00 90.88 113 ARG A O 1
ATOM 905 N N . ILE A 1 114 ? 12.706 -14.670 23.607 1.00 91.12 114 ILE A N 1
ATOM 906 C CA . ILE A 1 114 ? 13.227 -14.055 22.397 1.00 91.12 114 ILE A CA 1
ATOM 907 C C . ILE A 1 114 ? 13.462 -12.585 22.704 1.00 91.12 114 ILE A C 1
ATOM 909 O O . ILE A 1 114 ? 12.536 -11.869 23.069 1.00 91.12 114 ILE A O 1
ATOM 913 N N . ILE A 1 115 ? 14.706 -12.136 22.579 1.00 90.31 115 ILE A N 1
ATOM 914 C CA . ILE A 1 115 ? 15.068 -10.729 22.723 1.00 90.31 115 ILE A CA 1
ATOM 915 C C . ILE A 1 115 ? 15.119 -10.131 21.325 1.00 90.31 115 ILE A C 1
ATOM 917 O O . ILE A 1 115 ? 15.939 -10.537 20.502 1.00 90.31 115 ILE A O 1
ATOM 921 N N . TYR A 1 116 ? 14.250 -9.162 21.059 1.0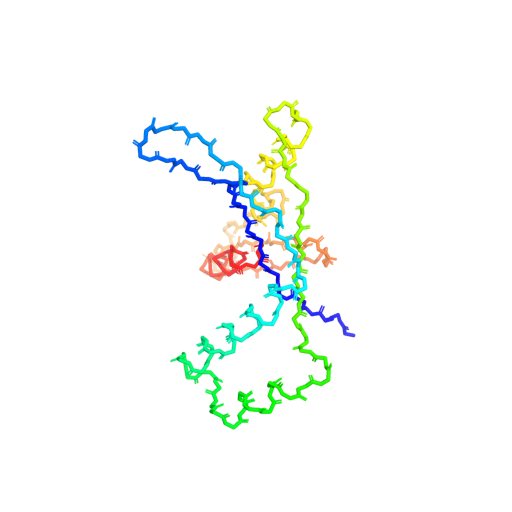0 89.00 116 TYR A N 1
ATOM 922 C CA . TYR A 1 116 ? 14.228 -8.445 19.794 1.00 89.00 116 TYR A CA 1
ATOM 923 C C . TYR A 1 116 ? 14.837 -7.054 19.933 1.00 89.00 116 TYR A C 1
ATOM 925 O O . TYR A 1 116 ? 14.445 -6.279 20.804 1.00 89.00 116 TYR A O 1
ATOM 933 N N . LYS A 1 117 ? 15.759 -6.708 19.034 1.00 88.19 117 LYS A N 1
ATOM 934 C CA . LYS A 1 117 ? 16.307 -5.356 18.914 1.00 88.19 117 LYS A CA 1
ATOM 935 C C . LYS A 1 117 ? 15.467 -4.527 17.943 1.00 88.19 117 LYS A C 1
ATOM 937 O O . LYS A 1 117 ? 15.499 -4.737 16.728 1.00 88.19 117 LYS A O 1
ATOM 942 N N . GLY A 1 118 ? 14.744 -3.540 18.464 1.00 81.38 118 GLY A N 1
ATOM 943 C CA . GLY A 1 118 ? 13.880 -2.668 17.671 1.00 81.38 118 GLY A CA 1
ATOM 944 C C . GLY A 1 118 ? 14.639 -1.868 16.605 1.00 81.38 118 GLY A C 1
ATOM 945 O O . GLY A 1 118 ? 15.663 -1.248 16.888 1.00 81.38 118 GLY A O 1
ATOM 946 N N . LYS A 1 119 ? 14.108 -1.823 15.370 1.00 74.75 119 LYS A N 1
ATOM 947 C CA . LYS A 1 119 ? 14.766 -1.167 14.218 1.00 74.75 119 LYS A CA 1
ATOM 948 C C . LYS A 1 119 ? 15.140 0.287 14.440 1.00 74.75 119 LYS A C 1
ATOM 950 O O . LYS A 1 119 ? 16.207 0.708 14.008 1.00 74.75 119 LYS A O 1
ATOM 955 N N . THR A 1 120 ? 14.214 1.037 15.016 1.00 75.62 120 THR A N 1
ATOM 956 C CA . THR A 1 120 ? 14.300 2.494 15.132 1.00 75.62 120 THR A CA 1
ATOM 957 C C . THR A 1 120 ? 14.533 2.921 16.573 1.00 75.62 120 THR A C 1
ATOM 959 O O . THR A 1 120 ? 15.094 3.984 16.806 1.00 75.62 120 THR A O 1
ATOM 962 N N . SER A 1 121 ? 14.098 2.110 17.540 1.00 78.38 121 SER A N 1
ATOM 963 C CA . SER A 1 121 ? 14.303 2.380 18.960 1.00 78.38 121 SER A CA 1
ATOM 964 C C . SER A 1 121 ? 15.698 1.971 19.432 1.00 78.38 121 SER A C 1
ATOM 966 O O . SER A 1 121 ? 16.160 2.517 20.424 1.00 78.38 121 SER A O 1
ATOM 968 N N . ASN A 1 122 ? 16.360 1.016 18.757 1.00 78.12 122 ASN A N 1
ATOM 969 C CA . ASN A 1 122 ? 17.564 0.333 19.256 1.00 78.12 122 ASN A CA 1
ATOM 970 C C . ASN A 1 122 ? 17.391 -0.305 20.651 1.00 78.12 122 ASN A C 1
ATOM 972 O O . ASN A 1 122 ? 18.370 -0.739 21.253 1.00 78.12 122 ASN A O 1
ATOM 976 N N . MET A 1 123 ? 16.153 -0.395 21.140 1.00 85.19 123 MET A N 1
ATOM 977 C CA . MET A 1 123 ? 15.810 -1.007 22.417 1.00 85.19 123 MET A CA 1
ATOM 978 C C . MET A 1 123 ? 15.741 -2.523 22.263 1.00 85.19 123 MET A C 1
ATOM 980 O O . MET A 1 123 ? 15.321 -3.020 21.216 1.00 85.19 123 MET A O 1
ATOM 984 N N . TYR A 1 124 ? 16.134 -3.237 23.315 1.00 88.44 124 TYR A N 1
ATOM 985 C CA . TYR A 1 124 ? 15.998 -4.685 23.411 1.00 88.44 124 TYR A CA 1
ATOM 986 C C . TYR A 1 124 ? 14.727 -5.008 24.192 1.00 88.44 124 TYR A C 1
ATOM 988 O O . TYR A 1 124 ? 14.602 -4.641 25.358 1.00 88.44 124 TYR A O 1
ATOM 996 N N . GLU A 1 125 ? 13.785 -5.674 23.538 1.00 89.25 125 GLU A N 1
ATOM 997 C CA . GLU A 1 125 ? 12.498 -6.052 24.115 1.00 89.25 125 GLU A CA 1
ATOM 998 C C . GLU A 1 125 ? 12.442 -7.583 24.253 1.00 89.25 125 GLU A C 1
ATOM 1000 O O . GLU A 1 125 ? 12.589 -8.283 23.245 1.00 89.25 125 GLU A O 1
ATOM 1005 N N . PRO A 1 126 ? 12.282 -8.125 25.474 1.00 90.38 126 PRO A N 1
ATOM 1006 C CA . PRO A 1 126 ? 12.116 -9.556 25.683 1.00 90.38 126 PRO A CA 1
ATOM 1007 C C . PRO A 1 126 ? 10.658 -9.977 25.461 1.00 90.38 126 PRO A C 1
ATOM 1009 O O . PRO A 1 126 ? 9.731 -9.345 25.961 1.00 90.38 126 PRO A O 1
ATOM 1012 N N . PHE A 1 127 ? 10.467 -11.095 24.772 1.00 89.44 127 PHE A N 1
ATOM 1013 C CA . PHE A 1 127 ? 9.173 -11.718 24.516 1.00 89.44 127 PHE A CA 1
ATOM 1014 C C . PHE A 1 127 ? 9.207 -13.188 24.926 1.00 89.44 127 PHE A C 1
ATOM 1016 O O . PHE A 1 127 ? 10.240 -13.855 24.806 1.00 89.44 127 PHE A O 1
ATOM 1023 N N . THR A 1 128 ? 8.067 -13.720 25.366 1.00 90.25 128 THR A N 1
ATOM 1024 C CA . THR A 1 128 ? 7.870 -15.175 25.364 1.00 90.25 128 THR A CA 1
ATOM 1025 C C . THR A 1 128 ? 7.786 -15.675 23.919 1.00 90.25 128 THR A C 1
ATOM 1027 O O . THR A 1 128 ? 7.550 -14.894 22.993 1.00 90.25 128 THR A O 1
ATOM 1030 N N . ALA A 1 129 ? 7.954 -16.981 23.699 1.00 86.00 129 ALA A N 1
ATOM 1031 C CA . ALA A 1 129 ? 7.811 -17.553 22.358 1.00 86.00 129 ALA A CA 1
ATOM 1032 C C . ALA A 1 129 ? 6.430 -17.257 21.737 1.00 86.00 129 ALA A C 1
ATOM 1034 O O . ALA A 1 129 ? 6.344 -16.927 20.554 1.00 86.00 129 ALA A O 1
ATOM 1035 N N . LEU A 1 130 ? 5.359 -17.322 22.538 1.00 85.00 130 LEU A N 1
ATOM 1036 C CA . LEU A 1 130 ? 3.998 -17.065 22.067 1.00 85.00 130 LEU A CA 1
ATOM 1037 C C . LEU A 1 130 ? 3.768 -15.579 21.757 1.00 85.00 130 LEU A C 1
ATOM 1039 O O . LEU A 1 130 ? 3.247 -15.254 20.689 1.00 85.00 130 LEU A O 1
ATOM 1043 N N . ASP A 1 131 ? 4.219 -14.675 22.632 1.00 86.38 131 ASP A N 1
ATOM 1044 C CA . ASP A 1 131 ? 4.113 -13.227 22.396 1.00 86.38 131 ASP A CA 1
ATOM 1045 C C . ASP A 1 131 ? 4.915 -12.800 21.168 1.00 86.38 131 ASP A C 1
ATOM 1047 O O . ASP A 1 131 ? 4.488 -11.939 20.397 1.00 86.38 131 ASP A O 1
ATOM 1051 N N . TRP A 1 132 ? 6.072 -13.428 20.955 1.00 86.94 132 TRP A N 1
ATOM 1052 C CA . TRP A 1 132 ? 6.889 -13.188 19.778 1.00 86.94 132 TRP A CA 1
ATOM 1053 C C . TRP A 1 132 ? 6.176 -13.601 18.489 1.00 86.94 132 TRP A C 1
ATOM 1055 O O . TRP A 1 132 ? 6.168 -12.829 17.531 1.00 86.94 132 TRP A O 1
ATOM 1065 N N . LEU A 1 133 ? 5.527 -14.770 18.462 1.00 83.31 133 LEU A N 1
ATOM 1066 C CA . LEU A 1 133 ? 4.722 -15.199 17.313 1.00 83.31 133 LEU A CA 1
ATOM 1067 C C . LEU A 1 133 ? 3.553 -14.236 17.054 1.00 83.31 133 LEU A C 1
ATOM 1069 O O . LEU A 1 133 ? 3.351 -13.813 15.916 1.00 83.31 133 LEU A O 1
ATOM 1073 N N . ALA A 1 134 ? 2.834 -13.811 18.095 1.00 83.44 134 ALA A N 1
ATOM 1074 C CA . ALA A 1 134 ? 1.760 -12.824 17.960 1.00 83.44 134 ALA A CA 1
ATOM 1075 C C . ALA A 1 134 ? 2.274 -11.475 17.415 1.00 83.44 134 ALA A C 1
ATOM 1077 O O . ALA A 1 134 ? 1.647 -10.838 16.556 1.00 83.44 134 ALA A O 1
ATOM 1078 N N . ARG A 1 135 ? 3.455 -11.047 17.876 1.00 78.56 135 ARG A N 1
ATOM 1079 C CA . ARG A 1 135 ? 4.118 -9.822 17.421 1.00 78.56 135 ARG A CA 1
ATOM 1080 C C . ARG A 1 135 ? 4.586 -9.924 15.974 1.00 78.56 135 ARG A C 1
ATOM 1082 O O . ARG A 1 135 ? 4.413 -8.959 15.230 1.00 78.56 135 ARG A O 1
ATOM 1089 N N . LEU A 1 136 ? 5.139 -11.069 15.583 1.00 74.88 136 LEU A N 1
ATOM 1090 C CA . LEU A 1 136 ? 5.555 -11.376 14.218 1.00 74.88 136 LEU A CA 1
ATOM 1091 C C . LEU A 1 136 ? 4.385 -11.258 13.251 1.00 74.88 136 LEU A C 1
ATOM 1093 O O . LEU A 1 136 ? 4.461 -10.473 12.310 1.00 74.88 136 LEU A O 1
ATOM 1097 N N . VAL A 1 137 ? 3.292 -11.971 13.535 1.00 66.19 137 VAL A N 1
ATOM 1098 C CA . VAL A 1 137 ? 2.062 -11.947 12.731 1.00 66.19 137 VAL A CA 1
ATOM 1099 C C . VAL A 1 137 ? 1.554 -10.516 12.579 1.00 66.19 137 VAL A C 1
ATOM 1101 O O . VAL A 1 137 ? 1.283 -10.078 11.468 1.00 66.19 137 VAL A O 1
ATOM 1104 N N . SER A 1 138 ? 1.540 -9.736 13.661 1.00 62.56 138 SER A N 1
ATOM 1105 C CA . SER A 1 138 ? 1.148 -8.322 13.609 1.00 62.56 138 SER A CA 1
ATOM 1106 C C . SER A 1 138 ? 2.088 -7.460 12.755 1.00 62.56 138 SER A C 1
ATOM 1108 O O . SER A 1 138 ? 1.646 -6.478 12.168 1.00 62.56 138 SER A O 1
ATOM 1110 N N . HIS A 1 139 ? 3.380 -7.795 12.672 1.00 63.22 139 HIS A N 1
ATOM 1111 C CA . HIS A 1 139 ? 4.346 -7.056 11.857 1.00 63.22 139 HIS A CA 1
ATOM 1112 C C . HIS A 1 139 ? 4.162 -7.313 10.356 1.00 63.22 139 HIS A C 1
ATOM 1114 O O . HIS A 1 139 ? 4.339 -6.378 9.585 1.00 63.22 139 HIS A O 1
ATOM 1120 N N . PHE A 1 140 ? 3.746 -8.518 9.942 1.00 51.12 140 PHE A N 1
ATOM 1121 C CA . PHE A 1 140 ? 3.450 -8.827 8.532 1.00 51.12 140 PHE A CA 1
ATOM 1122 C C . PHE A 1 140 ? 2.304 -7.976 7.960 1.00 51.12 140 PHE A C 1
ATOM 1124 O O . PHE A 1 140 ? 2.330 -7.638 6.785 1.00 51.12 140 PHE A O 1
ATOM 1131 N N . TYR A 1 141 ? 1.342 -7.557 8.789 1.00 37.22 141 TYR A N 1
ATOM 1132 C CA . TYR A 1 141 ? 0.245 -6.660 8.388 1.00 37.22 141 TYR A CA 1
ATOM 1133 C C . TYR A 1 141 ? 0.595 -5.162 8.487 1.00 37.22 141 TYR A C 1
ATOM 1135 O O . TYR A 1 141 ? -0.288 -4.302 8.418 1.00 37.22 141 TYR A O 1
ATOM 1143 N N . HIS A 1 142 ? 1.855 -4.823 8.769 1.00 40.72 142 HIS A N 1
ATOM 1144 C CA . HIS A 1 142 ? 2.317 -3.449 8.998 1.00 40.72 142 HIS A CA 1
ATOM 1145 C C . HIS A 1 142 ? 3.521 -3.049 8.129 1.00 40.72 142 HIS A C 1
ATOM 1147 O O . HIS A 1 142 ? 4.074 -1.969 8.364 1.00 40.72 142 HIS A O 1
ATOM 1153 N N . VAL A 1 143 ? 3.932 -3.900 7.179 1.00 39.59 143 VAL A N 1
ATOM 1154 C CA . VAL A 1 143 ? 4.958 -3.595 6.164 1.00 39.59 143 VAL A CA 1
ATOM 1155 C C . VAL A 1 143 ? 4.300 -3.105 4.884 1.00 39.59 143 VAL A C 1
ATOM 1157 O O . VAL A 1 143 ? 3.242 -3.661 4.525 1.00 39.59 143 VAL A O 1
#

Organism: NCBI:txid312168

Radius of gyration: 21.37 Å; chains: 1; bounding box: 43×42×63 Å

Sequence (143 aa):
MKQKHRNLHIIATDGCFYNNSEFMVGIEPNAKDLEASFAMEVINMLEREGKINGAIKNNMANWQHSGFNVYCGQSVKPWDKEGLERLAQYIVRAPISQERITYVSNSMDGINRIIYKGKTSNMYEPFTALDWLARLVSHFYHV

pLDDT: mean 84.7, std 12.33, range [37.22, 97.19]

InterPro domains:
  IPR007069 Transposase, IS801/IS1294 [PF04986] (31-139)

Foldseek 3Di:
DDDDDFDDDDDDDQFDADPVRDTDGDDQDDFVVCFLVVLLVVLVVCCVVVVDHPVVSVVLNPDPDNSTGDDRDDDDDPPNPVSVVVVVCVVPPDLADPVQWDWDQDDPVRFTWIWGQDPPVSDTDIDGPVRVVVVSVVSVSRD

Secondary structure (DSSP, 8-state):
-------------SEEE-TTS-EEE-PPPPHHHHHHHHHHHHHHHHHHTTSS-HHHHHHHHT-SS-S-----PPP--TT-HHHHHHHHHHHT--SS-GGGEEEE-S-TTS--EEEEE-TTT--EEEEEHHHHHHHHHHHHTT-